Protein AF-R8MDS1-F1 (afdb_monomer_lite)

Radius of gyration: 27.88 Å; chains: 1; bounding box: 82×26×71 Å

pLDDT: mean 71.46, std 14.33, range [41.47, 91.88]

Organism: Bacillus cereus (strain VD146) (NCBI:txid1053236)

Structure (mmCIF, N/CA/C/O backbone):
data_AF-R8MDS1-F1
#
_entry.id   AF-R8MDS1-F1
#
loop_
_atom_site.group_PDB
_atom_site.id
_atom_site.type_symbol
_atom_site.label_atom_id
_atom_site.label_alt_id
_atom_site.label_comp_id
_atom_site.label_asym_id
_atom_site.label_entity_id
_atom_site.label_seq_id
_atom_site.pdbx_PDB_ins_code
_atom_site.Cartn_x
_atom_site.Cartn_y
_atom_site.Cartn_z
_atom_site.occupancy
_atom_site.B_iso_or_equiv
_atom_site.auth_seq_id
_atom_site.auth_comp_id
_atom_site.auth_asym_id
_atom_site.auth_atom_id
_atom_site.pdbx_PDB_model_num
ATOM 1 N N . MET A 1 1 ? 63.089 13.463 -50.363 1.00 51.72 1 MET A N 1
ATOM 2 C CA . MET A 1 1 ? 61.758 12.882 -50.674 1.00 51.72 1 MET A CA 1
ATOM 3 C C . MET A 1 1 ? 61.269 11.888 -49.591 1.00 51.72 1 MET A C 1
ATOM 5 O O . MET A 1 1 ? 60.856 10.787 -49.909 1.00 51.72 1 MET A O 1
ATOM 9 N N . LYS A 1 2 ? 61.314 12.238 -48.288 1.00 53.19 2 LYS A N 1
ATOM 10 C CA . LYS A 1 2 ? 60.901 11.346 -47.164 1.00 53.19 2 LYS A CA 1
ATOM 11 C C . LYS A 1 2 ? 59.861 11.961 -46.205 1.00 53.19 2 LYS A C 1
ATOM 13 O O . LYS A 1 2 ? 59.402 11.283 -45.291 1.00 53.19 2 LYS A O 1
ATOM 18 N N . ARG A 1 3 ? 59.470 13.229 -46.403 1.00 52.88 3 ARG A N 1
ATOM 19 C CA . ARG A 1 3 ? 58.527 13.953 -45.524 1.00 52.88 3 ARG A CA 1
ATOM 20 C C . ARG A 1 3 ? 57.051 13.619 -45.807 1.00 52.88 3 ARG A C 1
ATOM 22 O O . ARG A 1 3 ? 56.289 13.465 -44.860 1.00 52.88 3 ARG A O 1
ATOM 29 N N . ASN A 1 4 ? 56.679 13.371 -47.066 1.00 53.34 4 ASN A N 1
ATOM 30 C CA . ASN A 1 4 ? 55.276 13.134 -47.452 1.00 53.34 4 ASN A CA 1
ATOM 31 C C . ASN A 1 4 ? 54.699 11.793 -46.960 1.00 53.34 4 ASN A C 1
ATOM 33 O O . ASN A 1 4 ? 53.502 11.693 -46.713 1.00 53.34 4 ASN A O 1
ATOM 37 N N . VAL A 1 5 ? 55.533 10.773 -46.733 1.00 55.25 5 VAL A N 1
ATOM 38 C CA . VAL A 1 5 ? 55.057 9.438 -46.315 1.00 55.25 5 VAL A CA 1
ATOM 39 C C . VAL A 1 5 ? 54.653 9.398 -44.831 1.00 55.25 5 VAL A C 1
ATOM 41 O O . VAL A 1 5 ? 53.775 8.625 -44.448 1.00 55.25 5 VAL A O 1
ATOM 44 N N . ARG A 1 6 ? 55.247 10.248 -43.976 1.00 53.41 6 ARG A N 1
ATOM 45 C CA . ARG A 1 6 ? 54.864 10.329 -42.551 1.00 53.41 6 ARG A CA 1
ATOM 46 C C . ARG A 1 6 ? 53.547 11.074 -42.344 1.00 53.41 6 ARG A C 1
ATOM 48 O O . ARG A 1 6 ? 52.760 10.652 -41.506 1.00 53.41 6 ARG A O 1
ATOM 55 N N . PHE A 1 7 ? 53.286 12.114 -43.135 1.00 51.66 7 PHE A N 1
ATOM 56 C CA . PHE A 1 7 ? 52.055 12.905 -43.049 1.00 51.66 7 PHE A CA 1
ATOM 57 C C . PHE A 1 7 ? 50.818 12.071 -43.432 1.00 51.66 7 PHE A C 1
ATOM 59 O O . PHE A 1 7 ? 49.826 12.059 -42.712 1.00 51.66 7 PHE A O 1
ATOM 66 N N . PHE A 1 8 ? 50.923 11.246 -44.481 1.00 51.53 8 PHE A N 1
ATOM 67 C CA . PHE A 1 8 ? 49.856 10.318 -44.884 1.00 51.53 8 PHE A CA 1
ATOM 68 C C . PHE A 1 8 ? 49.575 9.202 -43.863 1.00 51.53 8 PHE A C 1
ATOM 70 O O . PHE A 1 8 ? 48.426 8.793 -43.700 1.00 51.53 8 PHE A O 1
ATOM 77 N N . LYS A 1 9 ? 50.596 8.704 -43.148 1.00 53.56 9 LYS A N 1
ATOM 78 C CA . LYS A 1 9 ? 50.398 7.732 -42.055 1.00 53.56 9 LYS A CA 1
ATOM 79 C C . LYS A 1 9 ? 49.739 8.359 -40.823 1.00 53.56 9 LYS A C 1
ATOM 81 O O . LYS A 1 9 ? 48.997 7.668 -40.133 1.00 53.56 9 LYS A O 1
ATOM 86 N N . PHE A 1 10 ? 49.996 9.640 -40.564 1.00 53.09 10 PHE A N 1
ATOM 87 C CA . PHE A 1 10 ? 49.389 10.389 -39.465 1.00 53.09 10 PHE A CA 1
ATOM 88 C C . PHE A 1 10 ? 47.904 10.683 -39.743 1.00 53.09 10 PHE A C 1
ATOM 90 O O . PHE A 1 10 ? 47.057 10.302 -38.941 1.00 53.09 10 PHE A O 1
ATOM 97 N N . LEU A 1 11 ? 47.576 11.168 -40.949 1.00 52.44 11 LEU A N 1
ATOM 98 C CA . LEU A 1 11 ? 46.196 11.357 -41.431 1.00 52.44 11 LEU A CA 1
ATOM 99 C C . LEU A 1 11 ? 45.363 10.063 -41.428 1.00 52.44 11 LEU A C 1
ATOM 101 O O . LEU A 1 11 ? 44.190 10.085 -41.067 1.00 52.44 11 LEU A O 1
ATOM 105 N N . LYS A 1 12 ? 45.963 8.910 -41.767 1.00 58.62 12 LYS A N 1
ATOM 106 C CA . LYS A 1 12 ? 45.291 7.598 -41.659 1.00 58.62 12 LYS A CA 1
ATOM 107 C C . LYS A 1 12 ? 44.949 7.217 -40.217 1.00 58.62 12 LYS A C 1
ATOM 109 O O . LYS A 1 12 ? 43.949 6.544 -39.992 1.00 58.62 12 LYS A O 1
ATOM 114 N N . LYS A 1 13 ? 45.786 7.613 -39.254 1.00 62.31 13 LYS A N 1
ATOM 115 C CA . LYS A 1 13 ? 45.594 7.305 -37.833 1.00 62.31 13 LYS A CA 1
ATOM 116 C C . LYS A 1 13 ? 44.533 8.221 -37.219 1.00 62.31 13 LYS A C 1
ATOM 118 O O . LYS A 1 13 ? 43.679 7.733 -36.493 1.00 62.31 13 LYS A O 1
ATOM 123 N N . GLU A 1 14 ? 44.537 9.508 -37.559 1.00 64.62 14 GLU A N 1
ATOM 124 C CA . GLU A 1 14 ? 43.522 10.467 -37.098 1.00 64.62 14 GLU A CA 1
ATOM 125 C C . GLU A 1 14 ? 42.146 10.222 -37.735 1.00 64.62 14 GLU A C 1
ATOM 127 O O . GLU A 1 14 ? 41.136 10.230 -37.034 1.00 64.62 14 GLU A O 1
ATOM 132 N N . GLY A 1 15 ? 42.098 9.890 -39.031 1.00 72.50 15 GLY A N 1
ATOM 133 C CA . GLY A 1 15 ? 40.855 9.508 -39.711 1.00 72.50 15 GLY A CA 1
ATOM 134 C C . GLY A 1 15 ? 40.223 8.229 -39.148 1.00 72.50 15 GLY A C 1
ATOM 135 O O . GLY A 1 15 ? 39.000 8.120 -39.085 1.00 72.50 15 GLY A O 1
ATOM 136 N N . PHE A 1 16 ? 41.043 7.286 -38.667 1.00 77.31 16 PHE A N 1
ATOM 137 C CA . PHE A 1 16 ? 40.558 6.090 -37.977 1.00 77.31 16 PHE A CA 1
ATOM 138 C C . PHE A 1 16 ? 39.863 6.446 -36.654 1.00 77.31 16 PHE A C 1
ATOM 140 O O . PHE A 1 16 ? 38.731 6.023 -36.432 1.00 77.31 16 PHE A O 1
ATOM 147 N N . TRP A 1 17 ? 40.472 7.287 -35.812 1.00 81.69 17 TRP A N 1
ATOM 148 C CA . TRP A 1 17 ? 39.846 7.721 -34.555 1.00 81.69 17 TRP A CA 1
ATOM 149 C C . TRP A 1 17 ? 38.562 8.524 -34.779 1.00 81.69 17 TRP A C 1
ATOM 151 O O . TRP A 1 17 ? 37.578 8.288 -34.083 1.00 81.69 17 TRP A O 1
ATOM 161 N N . LEU A 1 18 ? 38.526 9.393 -35.794 1.00 81.38 18 LEU A N 1
ATOM 162 C CA . LEU A 1 18 ? 37.301 10.096 -36.191 1.00 81.38 18 LEU A CA 1
ATOM 163 C C . LEU A 1 18 ? 36.183 9.121 -36.586 1.00 81.38 18 LEU A C 1
ATOM 165 O O . LEU A 1 18 ? 35.051 9.283 -36.139 1.00 81.38 18 LEU A O 1
ATOM 169 N N . SER A 1 19 ? 36.493 8.074 -37.358 1.00 81.38 19 SER A N 1
ATOM 170 C CA . SER A 1 19 ? 35.495 7.063 -37.737 1.00 81.38 19 SER A CA 1
ATOM 171 C C . SER A 1 19 ? 34.951 6.281 -36.535 1.00 81.38 19 SER A C 1
ATOM 173 O O . SER A 1 19 ? 33.748 6.046 -36.451 1.00 81.38 19 SER A O 1
ATOM 175 N N . VAL A 1 20 ? 35.806 5.955 -35.559 1.00 84.88 20 VAL A N 1
ATOM 176 C CA . VAL A 1 20 ? 35.403 5.268 -34.322 1.00 84.88 20 VAL A CA 1
ATOM 177 C C . VAL A 1 20 ? 34.483 6.153 -33.478 1.00 84.88 20 VAL A C 1
ATOM 179 O O . VAL A 1 20 ? 33.460 5.675 -32.994 1.00 84.88 20 VAL A O 1
ATOM 182 N N . ILE A 1 21 ? 34.798 7.446 -33.349 1.00 86.69 21 ILE A N 1
ATOM 183 C CA . ILE A 1 21 ? 33.967 8.411 -32.612 1.00 86.69 21 ILE A CA 1
ATOM 184 C C . ILE A 1 21 ? 32.592 8.567 -33.270 1.00 86.69 21 ILE A C 1
ATOM 186 O O . ILE A 1 21 ? 31.583 8.579 -32.570 1.00 86.69 21 ILE A O 1
ATOM 190 N N . ILE A 1 22 ? 32.532 8.639 -34.604 1.00 87.38 22 ILE A N 1
ATOM 191 C CA . ILE A 1 22 ? 31.264 8.752 -35.338 1.00 87.38 22 ILE A CA 1
ATOM 192 C C . ILE A 1 22 ? 30.404 7.501 -35.130 1.00 87.38 22 ILE A C 1
ATOM 194 O O . ILE A 1 22 ? 29.227 7.624 -34.798 1.00 87.38 22 ILE A O 1
ATOM 198 N N . ILE A 1 23 ? 30.983 6.303 -35.267 1.00 88.44 23 ILE A N 1
ATOM 199 C CA . ILE A 1 23 ? 30.258 5.041 -35.051 1.00 88.44 23 ILE A CA 1
ATOM 200 C C . ILE A 1 23 ? 29.732 4.971 -33.614 1.00 88.44 23 ILE A C 1
ATOM 202 O O . ILE A 1 23 ? 28.561 4.663 -33.402 1.00 88.44 23 ILE A O 1
ATOM 206 N N . PHE A 1 24 ? 30.564 5.313 -32.629 1.00 90.44 24 PHE A N 1
ATOM 207 C CA . PHE A 1 24 ? 30.158 5.321 -31.227 1.00 90.44 24 PHE A CA 1
ATOM 208 C C . PHE A 1 24 ? 29.041 6.341 -30.958 1.00 90.44 24 PHE A C 1
ATOM 210 O O . PHE A 1 24 ? 28.074 6.029 -30.269 1.00 90.44 24 PHE A O 1
ATOM 217 N N . GLY A 1 25 ? 29.124 7.532 -31.559 1.00 89.00 25 GLY A N 1
ATOM 218 C CA . GLY A 1 25 ? 28.086 8.558 -31.471 1.00 89.00 25 GLY A CA 1
ATOM 219 C C . GLY A 1 25 ? 26.740 8.085 -32.021 1.00 89.00 25 GLY A C 1
ATOM 220 O O . GLY A 1 25 ? 25.719 8.248 -31.358 1.00 89.00 25 GLY A O 1
ATOM 221 N N . VAL A 1 26 ? 26.732 7.430 -33.187 1.00 89.94 26 VAL A N 1
ATOM 222 C CA . VAL A 1 26 ? 25.507 6.873 -33.789 1.00 89.94 26 VAL A CA 1
ATOM 223 C C . VAL A 1 26 ? 24.896 5.785 -32.902 1.00 89.94 26 VAL A C 1
ATOM 225 O O . VAL A 1 26 ? 23.684 5.782 -32.687 1.00 89.94 26 VAL A O 1
ATOM 228 N N . VAL A 1 27 ? 25.720 4.897 -32.337 1.00 91.88 27 VAL A N 1
ATOM 229 C CA . VAL A 1 27 ? 25.250 3.843 -31.421 1.00 91.88 27 VAL A CA 1
ATOM 230 C C . VAL A 1 27 ? 24.642 4.446 -30.154 1.00 91.88 27 VAL A C 1
ATOM 232 O O . VAL A 1 27 ? 23.548 4.049 -29.757 1.00 91.88 27 VAL A O 1
ATOM 235 N N . MET A 1 28 ? 25.296 5.437 -29.545 1.00 90.75 28 MET A N 1
ATOM 236 C CA . MET A 1 28 ? 24.792 6.085 -28.329 1.00 90.75 28 MET A CA 1
ATOM 237 C C . MET A 1 28 ? 23.477 6.831 -28.577 1.00 90.75 28 MET A C 1
ATOM 239 O O . MET A 1 28 ? 22.560 6.718 -27.768 1.00 90.75 28 MET A O 1
ATOM 243 N N . ILE A 1 29 ? 23.339 7.530 -29.709 1.00 90.44 29 ILE A N 1
ATOM 244 C CA . ILE A 1 29 ? 22.076 8.184 -30.090 1.00 90.44 29 ILE A CA 1
ATOM 245 C C . ILE A 1 29 ? 20.965 7.144 -30.279 1.00 90.44 29 ILE A C 1
ATOM 247 O O . ILE A 1 29 ? 19.847 7.359 -29.814 1.00 90.44 29 ILE A O 1
ATOM 251 N N . GLY A 1 30 ? 21.269 6.001 -30.904 1.00 87.38 30 GLY A N 1
ATOM 252 C CA . GLY A 1 30 ? 20.318 4.899 -31.058 1.00 87.38 30 GLY A CA 1
ATOM 253 C C . GLY A 1 30 ? 19.847 4.331 -29.717 1.00 87.38 30 GLY A C 1
ATOM 254 O O . GLY A 1 30 ? 18.647 4.176 -29.504 1.00 87.38 30 GLY A O 1
ATOM 255 N N . LEU A 1 31 ? 20.772 4.084 -28.786 1.00 88.75 31 LEU A N 1
ATOM 256 C CA . LEU A 1 31 ? 20.446 3.575 -27.450 1.00 88.75 31 LEU A CA 1
ATOM 257 C C . LEU A 1 31 ? 19.611 4.570 -26.638 1.00 88.75 31 LEU A C 1
ATOM 259 O O . LEU A 1 31 ? 18.614 4.179 -26.034 1.00 88.75 31 LEU A O 1
ATOM 263 N N . VAL A 1 32 ? 19.976 5.856 -26.661 1.00 87.56 32 VAL A N 1
ATOM 264 C CA . VAL A 1 32 ? 19.205 6.914 -25.991 1.00 87.56 32 VAL A CA 1
ATOM 265 C C . VAL A 1 32 ? 17.814 7.036 -26.616 1.00 87.56 32 VAL A C 1
ATOM 267 O O . VAL A 1 32 ? 16.829 7.117 -25.887 1.00 87.56 32 VAL A O 1
ATOM 270 N N . GLY A 1 33 ? 17.706 6.974 -27.946 1.00 85.56 33 GLY A N 1
ATOM 271 C CA . GLY A 1 33 ? 16.426 6.990 -28.653 1.00 85.56 33 GLY A CA 1
ATOM 272 C C . GLY A 1 33 ? 15.518 5.822 -28.260 1.00 85.56 33 GLY A C 1
ATOM 273 O O . GLY A 1 33 ? 14.357 6.042 -27.917 1.00 85.56 33 GLY A O 1
ATOM 274 N N . CYS A 1 34 ? 16.047 4.596 -28.232 1.00 83.56 34 CYS A N 1
ATOM 275 C CA . CYS A 1 34 ? 15.303 3.421 -27.772 1.00 83.56 34 CYS A CA 1
ATOM 276 C C . CYS A 1 34 ? 14.845 3.568 -26.314 1.00 83.56 34 CYS A C 1
ATOM 278 O O . CYS A 1 34 ? 13.678 3.320 -26.015 1.00 83.56 34 CYS A O 1
ATOM 280 N N . TRP A 1 35 ? 15.727 4.041 -25.428 1.00 81.12 35 TRP A N 1
ATOM 281 C CA . TRP A 1 35 ? 15.401 4.258 -24.017 1.00 81.12 35 TRP A CA 1
ATOM 282 C C . TRP A 1 35 ? 14.293 5.304 -23.825 1.00 81.12 35 TRP A C 1
ATOM 284 O O . TRP A 1 35 ? 13.363 5.094 -23.044 1.00 81.12 35 TRP A O 1
ATOM 294 N N . PHE A 1 36 ? 14.329 6.404 -24.586 1.00 76.94 36 PHE A N 1
ATOM 295 C CA . PHE A 1 36 ? 13.270 7.416 -24.568 1.00 76.94 36 PHE A CA 1
ATOM 296 C C . PHE A 1 36 ? 11.935 6.876 -25.086 1.00 76.94 36 PHE A C 1
ATOM 298 O O . PHE A 1 36 ? 10.904 7.165 -24.486 1.00 76.94 36 PHE A O 1
ATOM 305 N N . ILE A 1 37 ? 11.929 6.082 -26.162 1.00 79.38 37 ILE A N 1
ATOM 306 C CA . ILE A 1 37 ? 10.696 5.502 -26.720 1.00 79.38 37 ILE A CA 1
ATOM 307 C C . ILE A 1 37 ? 10.055 4.522 -25.732 1.00 79.38 37 ILE A C 1
ATOM 309 O O . ILE A 1 37 ? 8.837 4.549 -25.545 1.00 79.38 37 ILE A O 1
ATOM 313 N N . GLU A 1 38 ? 10.851 3.669 -25.085 1.00 71.12 38 GLU A N 1
ATOM 314 C CA . GLU A 1 38 ? 10.348 2.732 -24.077 1.00 71.12 38 GLU A CA 1
ATOM 315 C C . GLU A 1 38 ? 9.786 3.452 -22.850 1.00 71.12 38 GLU A C 1
ATOM 317 O O . GLU A 1 38 ? 8.697 3.112 -22.381 1.00 71.12 38 GLU A O 1
ATOM 322 N N . ASN A 1 39 ? 10.482 4.478 -22.353 1.00 67.81 39 ASN A N 1
ATOM 323 C CA . ASN A 1 39 ? 9.995 5.267 -21.222 1.00 67.81 39 ASN A CA 1
ATOM 324 C C . ASN A 1 39 ? 8.759 6.092 -21.582 1.00 67.81 39 ASN A C 1
ATOM 326 O O . ASN A 1 39 ? 7.821 6.149 -20.793 1.00 67.81 39 ASN A O 1
ATOM 330 N N . TYR A 1 40 ? 8.707 6.671 -22.783 1.00 72.62 40 TYR A N 1
ATOM 331 C CA . TYR A 1 40 ? 7.533 7.405 -23.247 1.00 72.62 40 TYR A CA 1
ATOM 332 C C . TYR A 1 40 ? 6.305 6.492 -23.327 1.00 72.62 40 TYR A C 1
ATOM 334 O O . TYR A 1 40 ? 5.267 6.813 -22.754 1.00 72.62 40 TYR A O 1
ATOM 342 N N . LYS A 1 41 ? 6.441 5.310 -23.947 1.00 65.94 41 LYS A N 1
ATOM 343 C CA . LYS A 1 41 ? 5.351 4.326 -24.022 1.00 65.94 41 LYS A CA 1
ATOM 344 C C . LYS A 1 41 ? 4.894 3.855 -22.645 1.00 65.94 41 LYS A C 1
ATOM 346 O O . LYS A 1 41 ? 3.692 3.728 -22.432 1.00 65.94 41 LYS A O 1
ATOM 351 N N . ARG A 1 42 ? 5.817 3.601 -21.710 1.00 60.75 42 ARG A N 1
ATOM 352 C CA . ARG A 1 42 ? 5.459 3.224 -20.331 1.00 60.75 42 ARG A CA 1
ATOM 353 C C . ARG A 1 42 ? 4.687 4.324 -19.612 1.00 60.75 42 ARG A C 1
ATOM 355 O O . ARG A 1 42 ? 3.653 4.040 -19.005 1.00 60.75 42 ARG A O 1
ATOM 362 N N . ASN A 1 43 ? 5.151 5.564 -19.718 1.00 61.22 43 ASN A N 1
ATOM 363 C CA . ASN A 1 43 ? 4.511 6.702 -19.066 1.00 61.22 43 ASN A CA 1
ATOM 364 C C . ASN A 1 43 ? 3.115 6.956 -19.649 1.00 61.22 43 ASN A C 1
ATOM 366 O O . ASN A 1 43 ? 2.162 7.125 -18.896 1.00 61.22 43 ASN A O 1
ATOM 370 N N . GLU A 1 44 ? 2.964 6.884 -20.975 1.00 65.44 44 GLU A N 1
ATOM 371 C CA . GLU A 1 44 ? 1.671 7.052 -21.646 1.00 65.44 44 GLU A CA 1
ATOM 372 C C . GLU A 1 44 ? 0.672 5.946 -21.262 1.00 65.44 44 GLU A C 1
ATOM 374 O O . GLU A 1 44 ? -0.499 6.228 -21.010 1.00 65.44 44 GLU A O 1
ATOM 379 N N . LEU A 1 45 ? 1.122 4.688 -21.159 1.00 58.12 45 LEU A N 1
ATOM 380 C CA . LEU A 1 45 ? 0.268 3.577 -20.721 1.00 58.12 45 LEU A CA 1
ATOM 381 C C . LEU A 1 45 ? -0.193 3.749 -19.267 1.00 58.12 45 LEU A C 1
ATOM 383 O O . LEU A 1 45 ? -1.321 3.398 -18.925 1.00 58.12 45 LEU A O 1
ATOM 387 N N . THR A 1 46 ? 0.685 4.278 -18.416 1.00 55.84 46 THR A N 1
ATOM 388 C CA . THR A 1 46 ? 0.413 4.498 -16.992 1.00 55.84 46 THR A CA 1
ATOM 389 C C . THR A 1 46 ? -0.584 5.633 -16.791 1.00 55.84 46 THR A C 1
ATOM 391 O O . THR A 1 46 ? -1.536 5.474 -16.031 1.00 55.84 46 THR A O 1
ATOM 394 N N . GLU A 1 47 ? -0.421 6.747 -17.506 1.00 61.69 47 GLU A N 1
ATOM 395 C CA . GLU A 1 47 ? -1.361 7.871 -17.447 1.00 61.69 47 GLU A CA 1
ATOM 396 C C . GLU A 1 47 ? -2.736 7.489 -18.012 1.00 61.69 47 GLU A C 1
ATOM 398 O O . GLU A 1 47 ? -3.743 7.728 -17.351 1.00 61.69 47 GLU A O 1
ATOM 403 N N . LYS A 1 48 ? -2.800 6.767 -19.142 1.00 59.91 48 LYS A N 1
ATOM 404 C CA . LYS A 1 48 ? -4.080 6.257 -19.671 1.00 59.91 48 LYS A CA 1
ATOM 405 C C . LYS A 1 48 ? -4.795 5.332 -18.686 1.00 59.91 48 LYS A C 1
ATOM 407 O O . LYS A 1 48 ? -6.000 5.457 -18.497 1.00 59.91 48 LYS A O 1
ATOM 412 N N . ARG A 1 49 ? -4.058 4.438 -18.013 1.00 58.38 49 ARG A N 1
ATOM 413 C CA . ARG A 1 49 ? -4.625 3.578 -16.958 1.00 58.38 49 ARG A CA 1
ATOM 414 C C . ARG A 1 49 ? -5.142 4.393 -15.774 1.00 58.38 49 ARG A C 1
ATOM 416 O O . ARG A 1 49 ? -6.202 4.072 -15.246 1.00 58.38 49 ARG A O 1
ATOM 423 N N . LYS A 1 50 ? -4.424 5.442 -15.352 1.00 59.50 50 LYS A N 1
ATOM 424 C CA . LYS A 1 50 ? -4.902 6.348 -14.296 1.00 59.50 50 LYS A CA 1
ATOM 425 C C . LYS A 1 50 ? -6.203 7.022 -14.714 1.00 59.50 50 LYS A C 1
ATOM 427 O O . LYS A 1 50 ? -7.160 6.956 -13.954 1.00 59.50 50 LYS A O 1
ATOM 432 N N . GLU A 1 51 ? -6.260 7.610 -15.908 1.00 63.34 51 GLU A N 1
ATOM 433 C CA . GLU A 1 51 ? -7.455 8.294 -16.421 1.00 63.34 51 GLU A CA 1
ATOM 434 C C . GLU A 1 51 ? -8.666 7.362 -16.539 1.00 63.34 51 GLU A C 1
ATOM 436 O O . GLU A 1 51 ? -9.777 7.759 -16.193 1.00 63.34 51 GLU A O 1
ATOM 441 N N . GLU A 1 52 ? -8.458 6.114 -16.964 1.00 61.59 52 GLU A N 1
ATOM 442 C CA . GLU A 1 52 ? -9.528 5.123 -17.087 1.00 61.59 52 GLU A CA 1
ATOM 443 C C . GLU A 1 52 ? -10.073 4.685 -15.719 1.00 61.59 52 GLU A C 1
ATOM 445 O O . GLU A 1 52 ? -11.271 4.461 -15.583 1.00 61.59 52 GLU A O 1
ATOM 450 N N . ILE A 1 53 ? -9.229 4.618 -14.682 1.00 58.47 53 ILE A N 1
ATOM 451 C CA . ILE A 1 53 ? -9.619 4.153 -13.340 1.00 58.47 53 ILE A CA 1
ATOM 452 C C . ILE A 1 53 ? -10.127 5.300 -12.444 1.00 58.47 53 ILE A C 1
ATOM 454 O O . ILE A 1 53 ? -11.010 5.091 -11.605 1.00 58.47 53 ILE A O 1
ATOM 458 N N . GLN A 1 54 ? -9.625 6.524 -12.640 1.00 62.22 54 GLN A N 1
ATOM 459 C CA . GLN A 1 54 ? -9.965 7.719 -11.861 1.00 62.22 54 GLN A CA 1
ATOM 460 C C . GLN A 1 54 ? -11.478 7.950 -11.654 1.00 62.22 54 GLN A C 1
ATOM 462 O O . GLN A 1 54 ? -11.870 8.222 -10.516 1.00 62.22 54 GLN A O 1
ATOM 467 N N . PRO A 1 55 ? -12.354 7.845 -12.678 1.00 59.00 55 PRO A N 1
ATOM 468 C CA . PRO A 1 55 ? -13.789 8.082 -12.500 1.00 59.00 55 PRO A CA 1
ATOM 469 C C . PRO A 1 55 ? -14.491 6.992 -11.679 1.00 59.00 55 PRO A C 1
ATOM 471 O O . PRO A 1 55 ? -15.550 7.248 -11.105 1.00 59.00 55 PRO A O 1
ATOM 474 N N . TYR A 1 56 ? -13.912 5.793 -11.586 1.00 57.66 56 TYR A N 1
ATOM 475 C CA . TYR A 1 56 ? -14.496 4.686 -10.831 1.00 57.66 56 TYR A CA 1
ATOM 476 C C . TYR A 1 56 ? -14.106 4.718 -9.347 1.00 57.66 56 TYR A C 1
ATOM 478 O O . TYR A 1 56 ? -14.918 4.326 -8.512 1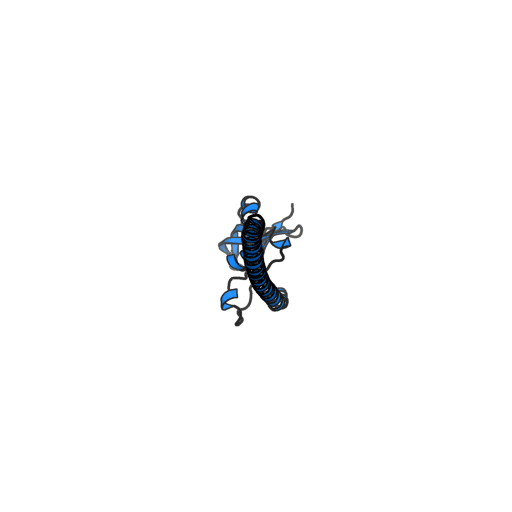.00 57.66 56 TYR A O 1
ATOM 486 N N . LEU A 1 57 ? -12.938 5.284 -9.003 1.00 59.09 57 LEU A N 1
ATOM 487 C CA . LEU A 1 57 ? -12.470 5.424 -7.613 1.00 59.09 57 LEU A CA 1
ATOM 488 C C . LEU A 1 57 ? -13.474 6.132 -6.697 1.00 59.09 57 LEU A C 1
ATOM 490 O O . LEU A 1 57 ? -13.650 5.729 -5.552 1.00 59.09 57 LEU A O 1
ATOM 494 N N . ASN A 1 58 ? -14.160 7.157 -7.205 1.00 57.56 58 ASN A N 1
ATOM 495 C CA . ASN A 1 58 ? -15.116 7.938 -6.414 1.00 57.56 58 ASN A CA 1
ATOM 496 C C . ASN A 1 58 ? -16.454 7.215 -6.179 1.00 57.56 58 ASN A C 1
ATOM 498 O O . ASN A 1 58 ? -17.225 7.635 -5.321 1.00 57.56 58 ASN A O 1
ATOM 502 N N . ASN A 1 59 ? -16.736 6.149 -6.935 1.00 58.59 59 ASN A N 1
ATOM 503 C CA . ASN A 1 59 ? -18.007 5.420 -6.893 1.00 58.59 59 ASN A CA 1
ATOM 504 C C . ASN A 1 59 ? -17.884 4.034 -6.245 1.00 58.59 59 ASN A C 1
ATOM 506 O O . ASN A 1 59 ? -18.869 3.295 -6.170 1.00 58.59 59 ASN A O 1
ATOM 510 N N . PHE A 1 60 ? -16.687 3.651 -5.797 1.00 67.44 60 PHE A N 1
ATOM 511 C CA . PHE A 1 60 ? -16.481 2.367 -5.144 1.00 67.44 60 PHE A CA 1
ATOM 512 C C . PHE A 1 60 ? -17.106 2.341 -3.752 1.00 67.44 60 PHE A C 1
ATOM 514 O O . PHE A 1 60 ? -17.079 3.315 -3.001 1.00 67.44 60 PHE A O 1
ATOM 521 N N . LYS A 1 61 ? -17.695 1.192 -3.409 1.00 68.75 61 LYS A N 1
ATOM 522 C CA . LYS A 1 61 ? -18.266 0.978 -2.082 1.00 68.75 61 LYS A CA 1
ATOM 523 C C . LYS A 1 61 ? -17.131 0.727 -1.100 1.00 68.75 61 LYS A C 1
ATOM 525 O O . LYS A 1 61 ? -16.366 -0.223 -1.264 1.00 68.75 61 LYS A O 1
ATOM 530 N N . SER A 1 62 ? -17.069 1.546 -0.062 1.00 75.38 62 SER A N 1
ATOM 531 C CA . SER A 1 62 ? -16.152 1.347 1.055 1.00 75.38 62 SER A CA 1
ATOM 532 C C . SER A 1 62 ? -16.857 0.616 2.190 1.00 75.38 62 SER A C 1
ATOM 534 O O . SER A 1 62 ? -18.018 0.899 2.494 1.00 75.38 62 SER A O 1
ATOM 536 N N . LYS A 1 63 ? -16.155 -0.327 2.815 1.00 82.25 63 LYS A N 1
ATOM 537 C CA . LYS A 1 63 ? -16.559 -0.954 4.076 1.00 82.25 63 LYS A CA 1
ATOM 538 C C . LYS A 1 63 ? -15.653 -0.465 5.195 1.00 82.25 63 LYS A C 1
ATOM 540 O O . LYS A 1 63 ? -14.450 -0.314 4.984 1.00 82.25 63 LYS A O 1
ATOM 545 N N . GLU A 1 64 ? -16.238 -0.230 6.361 1.00 86.88 64 GLU A N 1
ATOM 546 C CA . GLU A 1 64 ? -15.511 0.148 7.570 1.00 86.88 64 GLU A CA 1
ATOM 547 C C . GLU A 1 64 ? -15.509 -1.019 8.559 1.00 86.88 64 GLU A C 1
ATOM 549 O O . GLU A 1 64 ? -16.536 -1.672 8.746 1.00 86.88 64 GLU A O 1
ATOM 554 N N . TYR A 1 65 ? -14.364 -1.243 9.195 1.00 87.62 65 TYR A N 1
ATOM 555 C CA . TYR A 1 65 ? -14.143 -2.294 10.180 1.00 87.62 65 TYR A CA 1
ATOM 556 C C . TYR A 1 65 ? -13.556 -1.697 11.458 1.00 87.62 65 TYR A C 1
ATOM 558 O O . TYR A 1 65 ? -12.689 -0.815 11.402 1.00 87.62 65 TYR A O 1
ATOM 566 N N . GLU A 1 66 ? -14.012 -2.178 12.616 1.00 88.75 66 GLU A N 1
ATOM 567 C CA . GLU A 1 66 ? -13.444 -1.784 13.908 1.00 88.75 66 GLU A CA 1
ATOM 568 C C . GLU A 1 66 ? -12.097 -2.483 14.094 1.00 88.75 66 GLU A C 1
ATOM 570 O O . GLU A 1 66 ? -12.009 -3.710 14.036 1.00 88.75 66 GLU A O 1
ATOM 575 N N . VAL A 1 67 ? -11.036 -1.705 14.316 1.00 89.94 67 VAL A N 1
ATOM 576 C CA . VAL A 1 67 ? -9.689 -2.246 14.516 1.00 89.94 67 VAL A CA 1
ATOM 577 C C . VAL A 1 67 ? -9.444 -2.434 16.005 1.00 89.94 67 VAL A C 1
ATOM 579 O O . VAL A 1 67 ? -9.495 -1.481 16.781 1.00 89.94 67 VAL A O 1
ATOM 582 N N . ILE A 1 68 ? -9.131 -3.669 16.396 1.00 89.50 68 ILE A N 1
ATOM 583 C CA . ILE A 1 68 ? -8.791 -4.021 17.778 1.00 89.50 68 ILE A CA 1
ATOM 584 C C . ILE A 1 68 ? -7.319 -3.723 18.052 1.00 89.50 68 ILE A C 1
ATOM 586 O O . ILE A 1 68 ? -6.960 -3.191 19.103 1.00 89.50 68 ILE A O 1
ATOM 590 N N . LYS A 1 69 ? -6.448 -4.103 17.114 1.00 89.94 69 LYS A N 1
ATOM 591 C CA . LYS A 1 69 ? -4.998 -4.020 17.278 1.00 89.94 69 LYS A CA 1
ATOM 592 C C . LYS A 1 69 ? -4.327 -3.842 15.926 1.00 89.94 69 LYS A C 1
ATOM 594 O O . LYS A 1 69 ? -4.779 -4.396 14.933 1.00 89.94 69 LYS A O 1
ATOM 599 N N . PHE A 1 70 ? -3.231 -3.099 15.899 1.00 88.31 70 PHE A N 1
ATOM 600 C CA . PHE A 1 70 ? -2.375 -2.983 14.726 1.00 88.31 70 PHE A CA 1
ATOM 601 C C . PHE A 1 70 ? -0.908 -2.898 15.154 1.00 88.31 70 PHE A C 1
ATOM 603 O O . PHE A 1 70 ? -0.603 -2.451 16.266 1.00 88.31 70 PHE A O 1
ATOM 610 N N . SER A 1 71 ? 0.006 -3.359 14.303 1.00 85.12 71 SER A N 1
ATOM 611 C CA . SER A 1 71 ? 1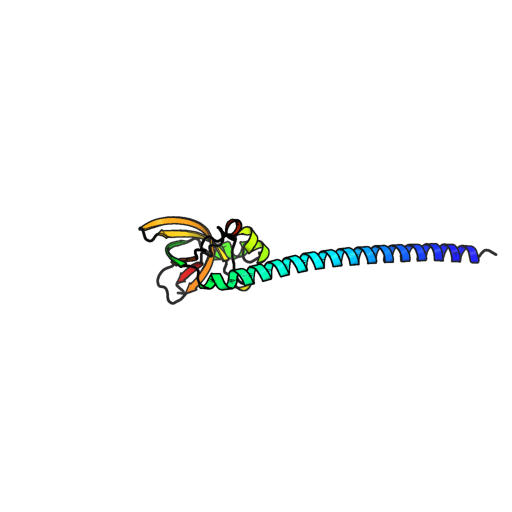.444 -3.207 14.537 1.00 85.12 71 SER A CA 1
ATOM 612 C C . SER A 1 71 ? 1.875 -1.746 14.366 1.00 85.12 71 SER A C 1
ATOM 614 O O . SER A 1 71 ? 1.260 -1.014 13.594 1.00 85.12 71 SER A O 1
ATOM 616 N N . ASN A 1 72 ? 2.904 -1.294 15.098 1.00 80.12 72 ASN A N 1
ATOM 617 C CA . ASN A 1 72 ? 3.338 0.107 15.044 1.00 80.12 72 ASN A CA 1
ATOM 618 C C . ASN A 1 72 ? 3.807 0.462 13.616 1.00 80.12 72 ASN A C 1
ATOM 620 O O . ASN A 1 72 ? 4.875 -0.010 13.215 1.00 80.12 72 ASN A O 1
ATOM 624 N N . PRO A 1 73 ? 3.068 1.308 12.869 1.00 72.00 73 PRO A N 1
ATOM 625 C CA . PRO A 1 73 ? 3.386 1.594 11.473 1.00 72.00 73 PRO A CA 1
ATOM 626 C C . PRO A 1 73 ? 4.740 2.291 11.324 1.00 72.00 73 PRO A C 1
ATOM 628 O O . PRO A 1 73 ? 5.458 2.076 10.352 1.00 72.00 73 PRO A O 1
ATOM 631 N N . GLU A 1 74 ? 5.143 3.091 12.315 1.00 68.88 74 GLU A N 1
ATOM 632 C CA . GLU A 1 74 ? 6.377 3.877 12.254 1.00 68.88 74 GLU A CA 1
ATOM 633 C C . GLU A 1 74 ? 7.642 3.010 12.230 1.00 68.88 74 GLU A C 1
ATOM 635 O O . GLU A 1 74 ? 8.658 3.438 11.682 1.00 68.88 74 GLU A O 1
ATOM 640 N N . LEU A 1 75 ? 7.574 1.775 12.741 1.00 61.00 75 LEU A N 1
ATOM 641 C CA . LEU A 1 75 ? 8.678 0.812 12.661 1.00 61.00 75 LEU A CA 1
ATOM 642 C C . LEU A 1 75 ? 8.950 0.351 11.219 1.00 61.00 75 LEU A C 1
ATOM 644 O O . LEU A 1 75 ? 10.074 -0.036 10.906 1.00 61.00 75 LEU A O 1
ATOM 648 N N . TYR A 1 76 ? 7.950 0.428 10.337 1.00 59.53 76 TYR A N 1
ATOM 649 C CA . TYR A 1 76 ? 8.010 -0.070 8.957 1.00 59.53 76 TYR A CA 1
ATOM 650 C C . TYR A 1 76 ? 8.118 1.041 7.907 1.00 59.53 76 TYR A C 1
ATOM 652 O O . TYR A 1 76 ? 8.142 0.767 6.705 1.00 59.53 76 TYR A O 1
ATOM 660 N N . LYS A 1 77 ? 8.244 2.297 8.354 1.00 58.94 77 LYS A N 1
ATOM 661 C CA . LYS A 1 77 ? 8.240 3.505 7.516 1.00 58.94 77 LYS A CA 1
ATOM 662 C C . LYS A 1 77 ? 9.248 3.482 6.364 1.00 58.94 77 LYS A C 1
ATOM 664 O O . LYS A 1 77 ? 8.965 4.077 5.338 1.00 58.94 77 LYS A O 1
ATOM 669 N N . GLY A 1 78 ? 10.383 2.794 6.513 1.00 54.12 78 GLY A N 1
ATOM 670 C CA . GLY A 1 78 ? 11.463 2.777 5.515 1.00 54.12 78 GLY A CA 1
ATOM 671 C C . GLY A 1 78 ? 11.356 1.720 4.409 1.00 54.12 78 GLY A C 1
ATOM 672 O O . GLY A 1 78 ? 12.106 1.794 3.447 1.00 54.12 78 GLY A O 1
ATOM 673 N N . TYR A 1 79 ? 10.464 0.727 4.505 1.00 56.00 79 TYR A N 1
ATOM 674 C CA . TYR A 1 79 ? 10.437 -0.372 3.520 1.00 56.00 79 TYR A CA 1
ATOM 675 C C . TYR A 1 79 ? 9.614 -0.069 2.263 1.00 56.00 79 TYR A C 1
ATOM 677 O O . TYR A 1 79 ? 9.845 -0.676 1.217 1.00 56.00 79 TYR A O 1
ATOM 685 N N . ILE A 1 80 ? 8.641 0.839 2.366 1.00 58.97 80 ILE A N 1
ATOM 686 C CA . ILE A 1 80 ? 7.694 1.141 1.284 1.00 58.97 80 ILE A CA 1
ATOM 687 C C . ILE A 1 80 ? 7.804 2.598 0.815 1.00 58.97 80 ILE A C 1
ATOM 689 O O . ILE A 1 80 ? 7.579 2.862 -0.363 1.00 58.97 80 ILE A O 1
ATOM 693 N N . SER A 1 81 ? 8.235 3.531 1.677 1.00 55.91 81 SER A N 1
ATOM 694 C CA . SER A 1 81 ? 8.399 4.954 1.326 1.00 55.91 81 SER A CA 1
ATOM 695 C C . SER A 1 81 ? 9.403 5.219 0.207 1.00 55.91 81 SER A C 1
ATOM 697 O O . SER A 1 81 ? 9.330 6.265 -0.436 1.00 55.91 81 SER A O 1
ATOM 699 N N . ASP A 1 82 ? 10.340 4.293 0.008 1.00 60.09 82 ASP A N 1
ATOM 700 C CA . ASP A 1 82 ? 11.447 4.431 -0.940 1.00 60.09 82 ASP A CA 1
ATOM 701 C C . ASP A 1 82 ? 11.115 3.824 -2.311 1.00 60.09 82 ASP A C 1
ATOM 703 O O . ASP A 1 82 ? 11.885 3.976 -3.260 1.00 60.09 82 ASP A O 1
ATOM 707 N N . LEU A 1 83 ? 9.968 3.142 -2.432 1.00 62.47 83 LEU A N 1
ATOM 708 C CA . LEU A 1 83 ? 9.512 2.564 -3.690 1.00 62.47 83 LEU A CA 1
ATOM 709 C C . LEU A 1 83 ? 8.861 3.634 -4.562 1.00 62.47 83 LEU A C 1
ATOM 711 O O . LEU A 1 83 ? 8.052 4.447 -4.109 1.00 62.47 83 LEU A O 1
ATOM 715 N N . SER A 1 84 ? 9.162 3.588 -5.855 1.00 62.44 84 SER A N 1
ATOM 716 C CA . SER A 1 84 ? 8.443 4.398 -6.835 1.00 62.44 84 SER A CA 1
ATOM 717 C C . SER A 1 84 ? 6.968 3.974 -6.928 1.00 62.44 84 SER A C 1
ATOM 719 O O . SER A 1 84 ? 6.586 2.849 -6.580 1.00 62.44 84 SER A O 1
ATOM 721 N N . PHE A 1 85 ? 6.109 4.862 -7.437 1.00 62.53 85 PHE A N 1
ATOM 722 C CA . PHE A 1 85 ? 4.700 4.545 -7.693 1.00 62.53 85 PHE A CA 1
ATOM 723 C C . PHE A 1 85 ? 4.525 3.320 -8.599 1.00 62.53 85 PHE A C 1
ATOM 725 O O . PHE A 1 85 ? 3.663 2.482 -8.339 1.00 62.53 85 PHE A O 1
ATOM 732 N N . GLU A 1 86 ? 5.367 3.184 -9.627 1.00 60.44 86 GLU A N 1
ATOM 733 C CA . GLU A 1 86 ? 5.323 2.057 -10.563 1.00 60.44 86 GLU A CA 1
ATOM 734 C C . GLU A 1 86 ? 5.624 0.729 -9.851 1.00 60.44 86 GLU A C 1
ATOM 736 O O . GLU A 1 86 ? 4.903 -0.256 -10.025 1.00 60.44 86 GLU A O 1
ATOM 741 N N . GLU A 1 87 ? 6.635 0.711 -8.979 1.00 63.19 87 GLU A N 1
ATOM 742 C CA . GLU A 1 87 ? 6.979 -0.467 -8.177 1.00 63.19 87 GLU A CA 1
ATOM 743 C C . GLU A 1 87 ? 5.887 -0.803 -7.163 1.00 63.19 87 GLU A C 1
ATOM 745 O O . GLU A 1 87 ? 5.537 -1.973 -7.002 1.00 63.19 87 GLU A O 1
ATOM 750 N N . THR A 1 88 ? 5.299 0.209 -6.525 1.00 62.22 88 THR A N 1
ATOM 751 C CA . THR A 1 88 ? 4.238 0.019 -5.531 1.00 62.22 88 THR A CA 1
ATOM 752 C C . THR A 1 88 ? 2.948 -0.495 -6.170 1.00 62.22 88 THR A C 1
ATOM 754 O O . THR A 1 88 ? 2.356 -1.461 -5.685 1.00 62.22 88 THR A O 1
ATOM 757 N N . SER A 1 89 ? 2.539 0.088 -7.300 1.00 60.81 89 SER A N 1
ATOM 758 C CA . SER A 1 89 ? 1.345 -0.340 -8.033 1.00 60.81 89 SER A CA 1
ATOM 759 C C . SER A 1 89 ? 1.509 -1.755 -8.590 1.00 60.81 89 SER A C 1
ATOM 761 O O . SER A 1 89 ? 0.590 -2.565 -8.509 1.00 60.81 89 SER A O 1
ATOM 763 N N . LYS A 1 90 ? 2.706 -2.111 -9.072 1.00 63.19 90 LYS A N 1
ATOM 764 C CA . LYS A 1 90 ? 2.989 -3.456 -9.589 1.00 63.19 90 LYS A CA 1
ATOM 765 C C . LYS A 1 90 ? 3.095 -4.515 -8.490 1.00 63.19 90 LYS A C 1
ATOM 767 O O . LYS A 1 90 ? 2.635 -5.639 -8.681 1.00 63.19 90 LYS A O 1
ATOM 772 N N . LYS A 1 91 ? 3.735 -4.187 -7.364 1.00 62.38 91 LYS A N 1
ATOM 773 C CA . LYS A 1 91 ? 3.993 -5.140 -6.275 1.00 62.38 91 LYS A CA 1
ATOM 774 C C . LYS A 1 91 ? 2.750 -5.394 -5.430 1.00 62.38 91 LYS A C 1
ATOM 776 O O . LYS A 1 91 ? 2.499 -6.540 -5.064 1.00 62.38 91 LYS A O 1
ATOM 781 N N . PHE A 1 92 ? 1.979 -4.348 -5.153 1.00 61.31 92 PHE A N 1
ATOM 782 C CA . PHE A 1 92 ? 0.879 -4.424 -4.199 1.00 61.31 92 PHE A CA 1
ATOM 783 C C . PHE A 1 92 ? -0.497 -4.124 -4.796 1.00 61.31 92 PHE A C 1
ATOM 785 O O . PHE A 1 92 ? -1.498 -4.385 -4.144 1.00 61.31 92 PHE A O 1
ATOM 792 N N . GLY A 1 93 ? -0.572 -3.631 -6.035 1.00 58.62 93 GLY A N 1
ATOM 793 C CA . GLY A 1 93 ? -1.857 -3.314 -6.652 1.00 58.62 93 GLY A CA 1
ATOM 794 C C . GLY A 1 93 ? -2.533 -2.098 -6.025 1.00 58.62 93 GLY A C 1
ATOM 795 O O . GLY A 1 93 ? -3.750 -2.063 -5.967 1.00 58.62 93 GLY A O 1
ATOM 796 N N . TYR A 1 94 ? -1.787 -1.099 -5.540 1.00 63.06 94 TYR A N 1
ATOM 797 C CA . TYR A 1 94 ? -2.398 0.146 -5.058 1.00 63.06 94 TYR A CA 1
ATOM 798 C C . TYR A 1 94 ? -2.541 1.189 -6.164 1.00 63.06 94 TYR A C 1
ATOM 800 O O . TYR A 1 94 ? -1.734 1.269 -7.100 1.00 63.06 94 TYR A O 1
ATOM 808 N N . ILE A 1 95 ? -3.560 2.033 -6.003 1.00 59.59 95 ILE A N 1
ATOM 809 C CA . ILE A 1 95 ? -3.714 3.291 -6.736 1.00 59.59 95 ILE A CA 1
ATOM 810 C C . ILE A 1 95 ? -3.620 4.421 -5.715 1.00 59.59 95 ILE A C 1
ATOM 812 O O . ILE A 1 95 ? -4.554 4.646 -4.950 1.00 59.59 95 ILE A O 1
ATOM 816 N N . ALA A 1 96 ? -2.491 5.117 -5.692 1.00 59.88 96 ALA A N 1
ATOM 817 C CA . ALA A 1 96 ? -2.246 6.248 -4.805 1.00 59.88 96 ALA A CA 1
ATOM 818 C C . ALA A 1 96 ? -1.461 7.341 -5.526 1.00 59.88 96 ALA A C 1
ATOM 820 O O . ALA A 1 96 ? -0.738 7.073 -6.479 1.00 59.88 96 ALA A O 1
ATOM 821 N N . LYS A 1 97 ? -1.589 8.589 -5.085 1.00 59.84 97 LYS A N 1
ATOM 822 C CA . LYS A 1 97 ? -0.715 9.659 -5.588 1.00 59.84 97 LYS A CA 1
ATOM 823 C C . LYS A 1 97 ? 0.687 9.498 -4.993 1.00 59.84 97 LYS A C 1
ATOM 825 O O . LYS A 1 97 ? 0.809 9.034 -3.863 1.00 59.84 97 LYS A O 1
ATOM 830 N N . ASP A 1 98 ? 1.730 9.971 -5.678 1.00 58.97 98 ASP A N 1
ATOM 831 C CA . ASP A 1 98 ? 3.123 9.902 -5.184 1.00 58.97 98 ASP A CA 1
ATOM 832 C C . ASP A 1 98 ? 3.280 10.442 -3.749 1.00 58.97 98 ASP A C 1
ATOM 834 O O . ASP A 1 98 ? 4.016 9.897 -2.931 1.00 58.97 98 ASP A O 1
ATOM 838 N N . ASN A 1 99 ? 2.525 11.488 -3.400 1.00 61.75 99 ASN A N 1
ATOM 839 C CA . ASN A 1 99 ? 2.534 12.068 -2.055 1.00 61.75 99 ASN A CA 1
ATOM 840 C C . ASN A 1 99 ? 1.831 11.208 -0.989 1.00 61.75 99 ASN A C 1
ATOM 842 O O . ASN A 1 99 ? 2.104 11.378 0.197 1.00 61.75 99 ASN A O 1
ATOM 846 N N . GLU A 1 100 ? 0.933 10.307 -1.383 1.00 65.50 100 GLU A N 1
ATOM 847 C CA . GLU A 1 100 ? 0.186 9.419 -0.483 1.00 65.50 100 GLU A CA 1
ATOM 848 C C . GLU A 1 100 ? 0.968 8.137 -0.163 1.00 65.50 100 GLU A C 1
ATOM 850 O O . GLU A 1 100 ? 0.769 7.561 0.905 1.00 65.50 100 GLU A O 1
ATOM 855 N N . LEU A 1 101 ? 1.917 7.745 -1.023 1.00 66.31 101 LEU A N 1
ATOM 856 C CA . LEU A 1 101 ? 2.809 6.595 -0.810 1.00 66.31 101 LEU A CA 1
ATOM 857 C C . LEU A 1 101 ? 3.664 6.724 0.455 1.00 66.31 101 LEU A C 1
ATOM 859 O O . LEU A 1 101 ? 3.971 5.729 1.099 1.00 66.31 101 LEU A O 1
ATOM 863 N N . LYS A 1 102 ? 3.985 7.956 0.871 1.00 69.44 102 LYS A N 1
ATOM 864 C CA . LYS A 1 102 ? 4.706 8.235 2.128 1.00 69.44 102 LYS A CA 1
ATOM 865 C C . LYS A 1 102 ? 3.963 7.758 3.375 1.00 69.44 102 LYS A C 1
ATOM 867 O O . LYS A 1 102 ? 4.562 7.655 4.442 1.00 69.44 102 LYS A O 1
ATOM 872 N N . ASN A 1 103 ? 2.662 7.526 3.239 1.00 76.88 103 ASN A N 1
ATOM 873 C CA . ASN A 1 103 ? 1.802 7.052 4.306 1.00 76.88 103 ASN A CA 1
ATOM 874 C C . ASN A 1 103 ? 1.393 5.587 4.109 1.00 76.88 103 ASN A C 1
ATOM 876 O O . ASN A 1 103 ? 0.462 5.143 4.772 1.00 76.88 103 ASN A O 1
ATOM 880 N N . LEU A 1 104 ? 2.036 4.854 3.196 1.00 78.94 104 LEU A N 1
ATOM 881 C CA . LEU A 1 104 ? 1.823 3.426 3.002 1.00 78.94 104 LEU A CA 1
ATOM 882 C C . LEU A 1 104 ? 2.793 2.645 3.893 1.00 78.94 104 LEU A C 1
ATOM 884 O O . LEU A 1 104 ? 4.007 2.825 3.805 1.00 78.94 104 LEU A O 1
ATOM 888 N N . TYR A 1 105 ? 2.257 1.777 4.742 1.00 78.94 105 TYR A N 1
ATOM 889 C CA . TYR A 1 105 ? 3.028 1.005 5.712 1.00 78.94 105 TYR A CA 1
ATOM 890 C C . TYR A 1 105 ? 2.650 -0.462 5.621 1.00 78.94 105 TYR A C 1
ATOM 892 O O . TYR A 1 105 ? 1.466 -0.773 5.531 1.00 78.94 105 TYR A O 1
ATOM 900 N N . ASP A 1 106 ? 3.634 -1.354 5.694 1.00 79.25 106 ASP A N 1
ATOM 901 C CA . ASP A 1 106 ? 3.346 -2.760 5.966 1.00 79.25 106 ASP A CA 1
ATOM 902 C C . ASP A 1 106 ? 2.924 -2.872 7.428 1.00 79.25 106 ASP A C 1
ATOM 904 O O . ASP A 1 106 ? 3.632 -2.388 8.317 1.00 79.25 106 ASP A O 1
ATOM 908 N N . THR A 1 107 ? 1.744 -3.423 7.681 1.00 80.62 107 THR A N 1
ATOM 909 C CA . THR A 1 107 ? 1.258 -3.561 9.046 1.00 80.62 107 THR A CA 1
ATOM 910 C C . THR A 1 107 ? 0.398 -4.804 9.187 1.00 80.62 107 THR A C 1
ATOM 912 O O . THR A 1 107 ? -0.358 -5.187 8.295 1.00 80.62 107 THR A O 1
ATOM 915 N N . GLU A 1 108 ? 0.494 -5.420 10.355 1.00 86.69 108 GLU A N 1
ATOM 916 C CA . GLU A 1 108 ? -0.450 -6.438 10.780 1.00 86.69 108 GLU A CA 1
ATOM 917 C C . GLU A 1 108 ? -1.635 -5.752 11.467 1.00 86.69 108 GLU A C 1
ATOM 919 O O . GLU A 1 108 ? -1.440 -4.987 12.416 1.00 86.69 108 GLU A O 1
ATOM 924 N N . ILE A 1 109 ? -2.856 -6.016 11.001 1.00 86.94 109 ILE A N 1
ATOM 925 C CA . ILE A 1 109 ? -4.104 -5.467 11.541 1.00 86.94 109 ILE A CA 1
ATOM 926 C C . ILE A 1 109 ? -4.996 -6.606 12.010 1.00 86.94 109 ILE A C 1
ATOM 928 O O . ILE A 1 109 ? -5.249 -7.559 11.279 1.00 86.94 109 ILE A O 1
ATOM 932 N N . GLN A 1 110 ? -5.530 -6.458 13.218 1.00 90.38 110 GLN A N 1
ATOM 933 C CA . GLN A 1 110 ? -6.618 -7.266 13.746 1.00 90.38 110 GLN A CA 1
ATOM 934 C C . GLN A 1 110 ? -7.888 -6.422 13.796 1.00 90.38 110 GLN A C 1
ATOM 936 O O . GLN A 1 110 ? -7.924 -5.394 14.482 1.00 90.38 110 GLN A O 1
ATOM 941 N N . TYR A 1 111 ? -8.922 -6.850 13.080 1.00 89.62 111 TYR A N 1
ATOM 942 C CA . TYR A 1 111 ? -10.186 -6.129 12.957 1.00 89.62 111 TYR A CA 1
ATOM 943 C C . TYR A 1 111 ? -11.391 -7.062 13.076 1.00 89.62 111 TYR A C 1
ATOM 945 O O . TYR A 1 111 ? -11.277 -8.273 12.884 1.00 89.62 111 TYR A O 1
ATOM 953 N N . LEU A 1 112 ? -12.538 -6.488 13.435 1.00 85.62 112 LEU A N 1
ATOM 954 C CA . LEU A 1 112 ? -13.816 -7.188 13.487 1.00 85.62 112 LEU A CA 1
ATOM 955 C C . LEU A 1 112 ? -14.626 -6.902 12.233 1.00 85.62 112 LEU A C 1
ATOM 957 O O . LEU A 1 112 ? -14.838 -5.742 11.868 1.00 85.62 112 LEU A O 1
ATOM 961 N N . ASP A 1 113 ? -15.128 -7.972 11.633 1.00 83.56 113 ASP A N 1
ATOM 962 C CA . ASP A 1 113 ? -16.161 -7.885 10.612 1.00 83.56 113 ASP A CA 1
ATOM 963 C C . ASP A 1 113 ? -17.502 -7.440 11.220 1.00 83.56 113 ASP A C 1
ATOM 965 O O . ASP A 1 113 ? -17.703 -7.568 12.432 1.00 83.56 113 ASP A O 1
ATOM 969 N N . PRO A 1 114 ? -18.454 -6.936 10.406 1.00 78.75 114 PRO A N 1
ATOM 970 C CA . PRO A 1 114 ? -19.787 -6.554 10.882 1.00 78.75 114 PRO A CA 1
ATOM 971 C C . PRO A 1 114 ? -20.524 -7.674 11.630 1.00 78.75 114 PRO A C 1
ATOM 973 O O . PRO A 1 114 ? -21.356 -7.395 12.490 1.00 78.75 114 PRO A O 1
ATOM 976 N N . ASP A 1 115 ? -20.188 -8.930 11.329 1.00 85.81 115 ASP A N 1
ATOM 977 C CA . ASP A 1 115 ? -20.732 -10.126 11.976 1.00 85.81 115 ASP A CA 1
ATOM 978 C C . ASP A 1 115 ? -20.014 -10.485 13.299 1.00 85.81 115 ASP A C 1
ATOM 980 O O . ASP A 1 115 ? -20.336 -11.487 13.934 1.00 85.81 115 ASP A O 1
ATOM 984 N N . GLY A 1 116 ? -19.032 -9.685 13.732 1.00 81.56 116 GLY A N 1
ATOM 985 C CA . GLY A 1 116 ? -18.275 -9.878 14.974 1.00 81.56 116 GLY A CA 1
ATOM 986 C C . GLY A 1 116 ? -17.165 -10.930 14.891 1.00 81.56 116 GLY A C 1
ATOM 987 O O . GLY A 1 116 ? -16.637 -11.349 15.922 1.00 81.56 116 GLY A O 1
ATOM 988 N N . VAL A 1 117 ? -16.804 -11.369 13.684 1.00 89.06 117 VAL A N 1
ATOM 989 C CA . VAL A 1 117 ? -15.708 -12.319 13.460 1.00 89.06 117 VAL A CA 1
ATOM 990 C C . VAL A 1 117 ? -14.373 -11.580 13.493 1.00 89.06 117 VAL A C 1
ATOM 992 O O . VAL A 1 117 ? -14.229 -10.518 12.892 1.00 89.06 117 VAL A O 1
ATOM 995 N N . LEU A 1 118 ? -13.396 -12.139 14.212 1.00 87.19 118 LEU A N 1
ATOM 996 C CA . LEU A 1 118 ? -12.045 -11.592 14.285 1.00 87.19 118 LEU A CA 1
ATOM 997 C C . LEU A 1 118 ? -11.228 -12.016 13.065 1.00 87.19 118 LEU A C 1
ATOM 999 O O . LEU A 1 118 ? -11.027 -13.208 12.828 1.00 87.19 118 LEU A O 1
ATOM 1003 N N . HIS A 1 119 ? -10.697 -11.028 12.356 1.00 86.06 119 HIS A N 1
ATOM 1004 C CA . HIS A 1 119 ? -9.792 -11.209 11.233 1.00 86.06 119 HIS A CA 1
ATOM 1005 C C . HIS A 1 119 ? -8.421 -10.626 11.555 1.00 86.06 119 HIS A C 1
ATOM 1007 O O . HIS A 1 119 ? -8.310 -9.581 12.195 1.00 86.06 119 HIS A O 1
ATOM 1013 N N . THR A 1 120 ? -7.381 -11.300 11.070 1.00 86.06 120 THR A N 1
ATOM 1014 C CA . THR A 1 120 ? -6.002 -10.811 11.089 1.00 86.06 120 THR A CA 1
ATOM 1015 C C . THR A 1 120 ? -5.505 -10.750 9.652 1.00 86.06 120 THR A C 1
ATOM 1017 O O . THR A 1 120 ? -5.504 -11.776 8.968 1.00 86.06 120 THR A O 1
ATOM 1020 N N . SER A 1 121 ? -5.080 -9.574 9.190 1.00 83.56 121 SER A N 1
ATOM 1021 C CA . SER A 1 121 ? -4.417 -9.402 7.894 1.00 83.56 121 SER A CA 1
ATOM 1022 C C . SER A 1 121 ? -3.043 -8.764 8.075 1.00 83.56 121 SER A C 1
ATOM 1024 O O . SER A 1 121 ? -2.845 -7.921 8.945 1.00 83.56 121 SER A O 1
ATOM 1026 N N . SER A 1 122 ? -2.079 -9.196 7.263 1.00 81.56 122 SER A N 1
ATOM 1027 C CA . SER A 1 122 ? -0.774 -8.548 7.138 1.00 81.56 122 SER A CA 1
ATOM 1028 C C . SER A 1 122 ? -0.647 -8.082 5.701 1.00 81.56 122 SER A C 1
ATOM 1030 O O . SER A 1 122 ? -0.487 -8.894 4.788 1.00 81.56 122 SER A O 1
ATOM 1032 N N . GLU A 1 123 ? -0.805 -6.784 5.503 1.00 78.25 123 GLU A N 1
ATOM 1033 C CA . GLU A 1 123 ? -0.820 -6.162 4.188 1.00 78.25 123 GLU A CA 1
ATOM 1034 C C . GLU A 1 123 ? -0.374 -4.705 4.293 1.00 78.25 123 GLU A C 1
ATOM 1036 O O . GLU A 1 123 ? -0.390 -4.093 5.365 1.00 78.25 123 GLU A O 1
ATOM 1041 N N . ALA A 1 124 ? 0.023 -4.130 3.162 1.00 78.00 124 ALA A N 1
ATOM 1042 C CA . ALA A 1 124 ? 0.367 -2.724 3.123 1.00 78.00 124 ALA A CA 1
ATOM 1043 C C . ALA A 1 124 ? -0.909 -1.866 3.197 1.00 78.00 124 ALA A C 1
ATOM 1045 O O . ALA A 1 124 ? -1.863 -2.058 2.448 1.00 78.00 124 ALA A O 1
ATOM 1046 N N . VAL A 1 125 ? -0.947 -0.909 4.117 1.00 82.31 125 VAL A N 1
ATOM 1047 C CA . VAL A 1 125 ? -2.112 -0.047 4.338 1.00 82.31 125 VAL A CA 1
ATOM 1048 C C . VAL A 1 125 ? -1.728 1.420 4.359 1.00 82.31 125 VAL A C 1
ATOM 1050 O O . VAL A 1 125 ? -0.655 1.801 4.833 1.00 82.31 125 VAL A O 1
ATOM 1053 N N . PHE A 1 126 ? -2.629 2.269 3.877 1.00 84.25 126 PHE A N 1
ATOM 1054 C CA . PHE A 1 126 ? -2.476 3.709 4.024 1.00 84.25 126 PHE A CA 1
ATOM 1055 C C . PHE A 1 126 ? -2.850 4.122 5.441 1.00 84.25 126 PHE A C 1
ATOM 1057 O O . PHE A 1 126 ? -3.971 3.886 5.878 1.00 84.25 126 PHE A O 1
ATOM 1064 N N . VAL A 1 127 ? -1.946 4.778 6.156 1.00 86.00 127 VAL A N 1
ATOM 1065 C CA . VAL A 1 127 ? -2.214 5.283 7.503 1.00 86.00 127 VAL A CA 1
ATOM 1066 C C . VAL A 1 127 ? -2.618 6.749 7.433 1.00 86.00 127 VAL A C 1
ATOM 1068 O O . VAL A 1 127 ? -1.907 7.586 6.875 1.00 86.00 127 VAL A O 1
ATOM 1071 N N . LYS A 1 128 ? -3.768 7.078 8.023 1.00 87.38 128 LYS A N 1
ATOM 1072 C CA . LYS A 1 128 ? -4.250 8.454 8.171 1.00 87.38 128 LYS A CA 1
ATOM 1073 C C . LYS A 1 128 ? -4.546 8.741 9.634 1.00 87.38 128 LYS A C 1
ATOM 1075 O O . LYS A 1 128 ? -5.226 7.967 10.295 1.00 87.38 128 LYS A O 1
ATOM 1080 N N . TYR A 1 129 ? -4.072 9.880 10.124 1.00 86.06 129 TYR A N 1
ATOM 1081 C CA . TYR A 1 129 ? -4.409 10.355 11.462 1.00 86.06 129 TYR A CA 1
ATOM 1082 C C . TYR A 1 129 ? -5.605 11.302 11.370 1.00 86.06 129 TYR A C 1
ATOM 1084 O O . TYR A 1 129 ? -5.532 12.308 10.662 1.00 86.06 129 TYR A O 1
ATOM 1092 N N . ASP A 1 130 ? -6.691 10.986 12.069 1.00 86.12 130 ASP A N 1
ATOM 1093 C CA . ASP A 1 130 ? -7.936 11.760 12.056 1.00 86.12 130 ASP A CA 1
ATOM 1094 C C . ASP A 1 130 ? -8.351 12.111 13.492 1.00 86.12 130 ASP A C 1
ATOM 1096 O O . ASP A 1 130 ? -8.393 11.250 14.366 1.00 86.12 130 ASP A O 1
ATOM 1100 N N . GLY A 1 131 ? -8.620 13.392 13.750 1.00 86.56 131 GLY A N 1
ATOM 1101 C CA . GLY A 1 131 ? -9.054 13.880 15.065 1.00 86.56 131 GLY A CA 1
ATOM 1102 C C . GLY A 1 131 ? -10.552 13.703 15.327 1.00 86.56 131 GLY A C 1
ATOM 1103 O O . GLY A 1 131 ? -11.001 13.911 16.448 1.00 86.56 131 GLY A O 1
ATOM 1104 N N . ASN A 1 132 ? -11.334 13.327 14.311 1.00 87.25 132 ASN A N 1
ATOM 1105 C CA . ASN A 1 132 ? -12.785 13.159 14.428 1.00 87.25 132 ASN A CA 1
ATOM 1106 C C . ASN A 1 132 ? -13.205 11.735 14.818 1.00 87.25 132 ASN A C 1
ATOM 1108 O O . ASN A 1 132 ? -14.396 11.471 14.986 1.00 87.25 132 ASN A O 1
ATOM 1112 N N . ILE A 1 133 ? -12.253 10.807 14.940 1.00 86.12 133 ILE A N 1
ATOM 1113 C CA . ILE A 1 133 ? -12.519 9.417 15.314 1.00 86.12 133 ILE A CA 1
ATOM 1114 C C . ILE A 1 133 ? -12.016 9.135 16.727 1.00 86.12 133 ILE A C 1
ATOM 1116 O O . ILE A 1 133 ? -10.937 9.565 17.121 1.00 86.12 133 ILE A O 1
ATOM 1120 N N . SER A 1 134 ? -12.802 8.383 17.493 1.00 86.31 134 SER A N 1
ATOM 1121 C CA . SER A 1 134 ? -12.468 7.993 18.868 1.00 86.31 134 SER A CA 1
ATOM 1122 C C . SER A 1 134 ? -11.740 6.652 18.954 1.00 86.31 134 SER A C 1
ATOM 1124 O O . SER A 1 134 ? -11.059 6.379 19.941 1.00 86.31 134 SER A O 1
ATOM 1126 N N . LYS A 1 135 ? -11.878 5.810 17.925 1.00 88.06 135 LYS A N 1
ATOM 1127 C CA . LYS A 1 135 ? -11.269 4.482 17.837 1.00 88.06 135 LYS A CA 1
ATOM 1128 C C . LYS A 1 135 ? -10.628 4.268 16.464 1.00 88.06 135 LYS A C 1
ATOM 1130 O O . LYS A 1 135 ? -11.134 4.821 15.485 1.00 88.06 135 LYS A O 1
ATOM 1135 N N . PRO A 1 136 ? -9.554 3.464 16.375 1.00 90.06 136 PRO A N 1
ATOM 1136 C CA . PRO A 1 136 ? -8.972 3.085 15.098 1.00 90.06 136 PRO A CA 1
ATOM 1137 C C . PRO A 1 136 ? -9.972 2.318 14.228 1.00 90.06 136 PRO A C 1
ATOM 1139 O O . PRO A 1 136 ? -10.725 1.476 14.723 1.00 90.06 136 PRO A O 1
ATOM 1142 N N . LYS A 1 137 ? -9.965 2.596 12.925 1.00 91.06 137 LYS A N 1
ATOM 1143 C CA . LYS A 1 137 ? -10.833 1.915 11.958 1.00 91.06 137 LYS A CA 1
ATOM 1144 C C . LYS A 1 137 ? -10.093 1.588 10.672 1.00 91.06 137 LYS A C 1
ATOM 1146 O O . LYS A 1 137 ? -9.249 2.364 10.226 1.00 91.06 137 LYS A O 1
ATOM 1151 N N . LEU A 1 138 ? -10.431 0.456 10.071 1.00 88.69 138 LEU A N 1
ATOM 1152 C CA . LEU A 1 138 ? -9.902 0.026 8.784 1.00 88.69 138 LEU A CA 1
ATOM 1153 C C . LEU A 1 138 ? -10.978 0.246 7.726 1.00 88.69 138 LEU A C 1
ATOM 1155 O O . LEU A 1 138 ? -12.092 -0.252 7.850 1.00 88.69 138 LEU A O 1
ATOM 1159 N N . VAL A 1 139 ? -10.649 1.009 6.690 1.00 87.12 139 VAL A N 1
ATOM 1160 C CA . VAL A 1 139 ? -11.542 1.270 5.563 1.00 87.12 139 VAL A CA 1
ATOM 1161 C C . VAL A 1 139 ? -11.010 0.541 4.343 1.00 87.12 139 VAL A C 1
ATOM 1163 O O . VAL A 1 139 ? -9.906 0.813 3.880 1.00 87.12 139 VAL A O 1
ATOM 1166 N N . ILE A 1 140 ? -11.808 -0.379 3.818 1.00 82.06 140 ILE A N 1
ATOM 1167 C CA . ILE A 1 140 ? -11.483 -1.207 2.657 1.00 82.06 140 ILE A CA 1
ATOM 1168 C C . ILE A 1 140 ? -12.387 -0.762 1.514 1.00 82.06 140 ILE A C 1
ATOM 1170 O O . ILE A 1 140 ? -13.612 -0.869 1.597 1.00 82.06 140 ILE A O 1
ATOM 1174 N N . THR A 1 141 ? -11.783 -0.255 0.443 1.00 75.25 141 THR A N 1
ATOM 1175 C CA . THR A 1 141 ? -12.515 0.125 -0.773 1.00 75.25 141 THR A CA 1
ATOM 1176 C C . THR A 1 141 ? -12.636 -1.094 -1.681 1.00 75.25 141 THR A C 1
ATOM 1178 O O . THR A 1 141 ? -11.619 -1.666 -2.068 1.00 75.25 141 THR A O 1
ATOM 1181 N N . ILE A 1 142 ? -13.865 -1.505 -2.004 1.00 67.56 142 ILE A N 1
ATOM 1182 C CA . ILE A 1 142 ? -14.138 -2.670 -2.853 1.00 67.56 142 ILE A CA 1
ATOM 1183 C C . ILE A 1 142 ? -14.313 -2.206 -4.298 1.00 67.56 142 ILE A C 1
A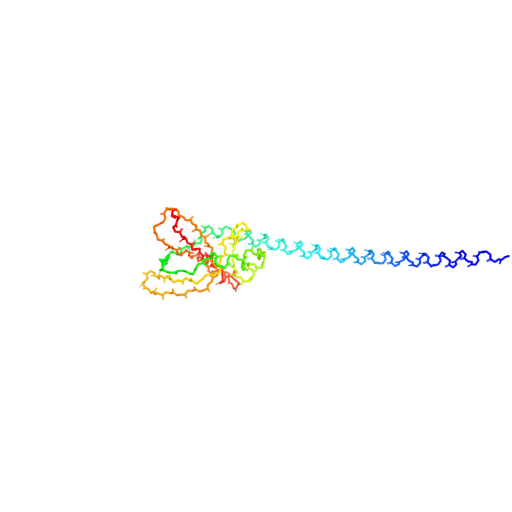TOM 1185 O O . ILE A 1 142 ? -15.253 -1.472 -4.615 1.00 67.56 142 ILE A O 1
ATOM 1189 N N . VAL A 1 143 ? -13.440 -2.685 -5.181 1.00 61.22 143 VAL A N 1
ATOM 1190 C CA . VAL A 1 143 ? -13.561 -2.484 -6.627 1.00 61.22 143 VAL A CA 1
ATOM 1191 C C . VAL A 1 143 ? -14.512 -3.550 -7.194 1.00 61.22 143 VAL A C 1
ATOM 1193 O O . VAL A 1 143 ? -14.243 -4.739 -7.028 1.00 61.22 143 VAL A O 1
ATOM 1196 N N . PRO A 1 144 ? -15.637 -3.174 -7.831 1.00 53.00 144 PRO A N 1
ATOM 1197 C CA . PRO A 1 144 ? -16.542 -4.124 -8.463 1.00 53.00 144 PRO A CA 1
ATOM 1198 C C . PRO A 1 144 ? -15.862 -4.825 -9.648 1.00 53.00 144 PRO A C 1
ATOM 1200 O O . PRO A 1 144 ? -15.161 -4.193 -10.441 1.00 53.00 144 PRO A O 1
ATOM 1203 N N . GLU A 1 145 ? -16.099 -6.132 -9.777 1.00 52.41 145 GLU A N 1
ATOM 1204 C CA . GLU A 1 145 ? -15.622 -6.947 -10.896 1.00 52.41 145 GLU A CA 1
ATOM 1205 C C . GLU A 1 145 ? -16.137 -6.391 -12.235 1.00 52.41 145 GLU A C 1
ATOM 1207 O O . GLU A 1 145 ? -17.333 -6.395 -12.516 1.00 52.41 145 GLU A O 1
ATOM 1212 N N . SER A 1 146 ? -15.227 -5.906 -13.078 1.00 49.94 146 SER A N 1
ATOM 1213 C CA . SER A 1 146 ? -15.482 -5.568 -14.483 1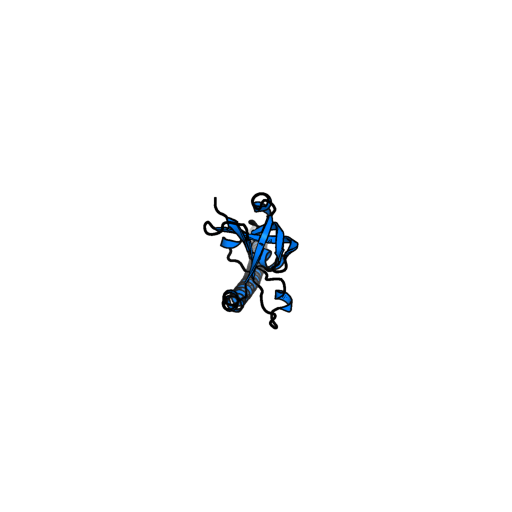.00 49.94 146 SER A CA 1
ATOM 1214 C C . SER A 1 146 ? -14.486 -6.335 -15.349 1.00 49.94 146 SER A C 1
ATOM 1216 O O . SER A 1 146 ? -13.520 -6.877 -14.839 1.00 49.94 146 SER A O 1
ATOM 1218 N N . HIS A 1 147 ? -14.642 -6.403 -16.668 1.00 44.72 147 HIS A N 1
ATOM 1219 C CA . HIS A 1 147 ? -13.711 -7.157 -17.529 1.00 44.72 147 HIS A CA 1
ATOM 1220 C C . HIS A 1 147 ? -12.223 -6.720 -17.428 1.00 44.72 147 HIS A C 1
ATOM 1222 O O . HIS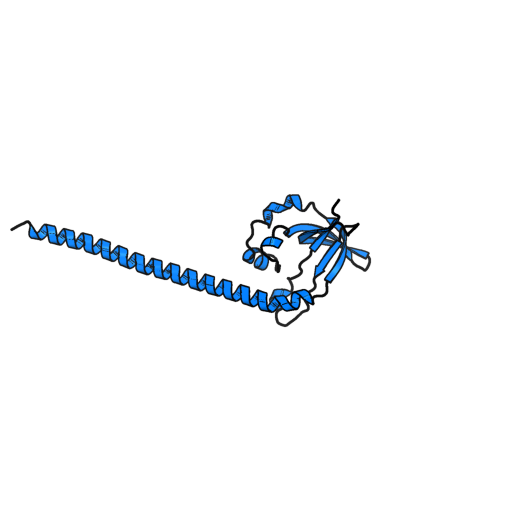 A 1 147 ? -11.345 -7.444 -17.897 1.00 44.72 147 HIS A O 1
ATOM 1228 N N . LEU A 1 148 ? -11.937 -5.594 -16.757 1.00 47.66 148 LEU A N 1
ATOM 1229 C CA . LEU A 1 148 ? -10.610 -5.099 -16.369 1.00 47.66 148 LEU A CA 1
ATOM 1230 C C . LEU A 1 148 ? -10.031 -5.779 -15.098 1.00 47.66 148 LEU A C 1
ATOM 1232 O O . LEU A 1 148 ? -8.843 -5.644 -14.811 1.00 47.66 148 LEU A O 1
ATOM 1236 N N . THR A 1 149 ? -10.820 -6.548 -14.332 1.00 46.22 149 THR A N 1
ATOM 1237 C CA . THR A 1 149 ? -10.461 -7.054 -12.990 1.00 46.22 149 THR A CA 1
ATOM 1238 C C . THR A 1 149 ? -9.676 -8.356 -12.923 1.00 46.22 149 THR A C 1
ATOM 1240 O O . THR A 1 149 ? -9.215 -8.710 -11.840 1.00 46.22 149 THR A O 1
ATOM 1243 N N . LYS A 1 150 ? -9.381 -9.030 -14.043 1.00 45.25 150 LYS A N 1
ATOM 1244 C CA . LYS A 1 150 ? -8.449 -10.177 -13.996 1.00 45.25 150 LYS A CA 1
ATOM 1245 C C . LYS A 1 150 ? -7.068 -9.794 -13.447 1.00 45.25 150 LYS A C 1
ATOM 1247 O O . LYS A 1 150 ? -6.441 -10.619 -12.791 1.00 45.25 150 LYS A O 1
ATOM 1252 N N . GLU A 1 151 ? -6.630 -8.552 -13.659 1.00 43.91 151 GLU A N 1
ATOM 1253 C CA . GLU A 1 151 ? -5.461 -7.981 -12.974 1.00 43.91 151 GLU A CA 1
ATOM 1254 C C . GLU A 1 151 ? -5.860 -7.161 -11.737 1.00 43.91 151 GLU A C 1
ATOM 1256 O O . GLU A 1 151 ? -5.058 -7.043 -10.809 1.00 43.91 151 GLU A O 1
ATOM 1261 N N . MET A 1 152 ? -7.101 -6.643 -11.685 1.00 41.47 152 MET A N 1
ATOM 1262 C CA . MET A 1 152 ? -7.561 -5.757 -10.610 1.00 41.47 152 MET A CA 1
ATOM 1263 C C . MET A 1 152 ? -8.205 -6.378 -9.363 1.00 41.47 152 MET A C 1
ATOM 1265 O O . MET A 1 152 ? -8.532 -5.643 -8.432 1.00 41.47 152 MET A O 1
ATOM 1269 N N . ASN A 1 153 ? -8.280 -7.703 -9.248 1.00 42.09 153 ASN A N 1
ATOM 1270 C CA . ASN A 1 153 ? -8.716 -8.377 -8.012 1.00 42.09 153 ASN A CA 1
ATOM 1271 C C . ASN A 1 153 ? -7.850 -8.059 -6.765 1.00 42.09 153 ASN A C 1
ATOM 1273 O O . ASN A 1 153 ? -8.142 -8.543 -5.676 1.00 42.09 153 ASN A O 1
ATOM 1277 N N . LYS A 1 154 ? -6.792 -7.249 -6.910 1.00 46.97 154 LYS A N 1
ATOM 1278 C CA . LYS A 1 154 ? -5.870 -6.812 -5.853 1.00 46.97 154 LYS A CA 1
ATOM 1279 C C . LYS A 1 154 ? -5.968 -5.332 -5.463 1.00 46.97 154 LYS A C 1
ATOM 1281 O O . LYS A 1 154 ? -5.279 -4.938 -4.532 1.00 46.97 154 LYS A O 1
ATOM 1286 N N . TYR A 1 155 ? -6.795 -4.515 -6.123 1.00 49.19 155 TYR A N 1
ATOM 1287 C CA . TYR A 1 155 ? -6.869 -3.071 -5.837 1.00 49.19 155 TYR A CA 1
ATOM 1288 C C . TYR A 1 155 ? -7.844 -2.787 -4.702 1.00 49.19 155 TYR A C 1
ATOM 1290 O O . TYR A 1 155 ? -8.864 -2.127 -4.861 1.00 49.19 155 TYR A O 1
ATOM 1298 N N . VAL A 1 156 ? -7.518 -3.314 -3.533 1.00 59.44 156 VAL A N 1
ATOM 1299 C CA . VAL A 1 156 ? -8.067 -2.830 -2.278 1.00 59.44 156 VAL A CA 1
ATOM 1300 C C . VAL A 1 156 ? -7.085 -1.769 -1.810 1.00 59.44 156 VAL A C 1
ATOM 1302 O O . VAL A 1 156 ? -5.904 -2.059 -1.702 1.00 59.44 156 VAL A O 1
ATOM 1305 N N . ASN A 1 157 ? -7.528 -0.540 -1.553 1.00 69.94 157 ASN A N 1
ATOM 1306 C CA . ASN A 1 157 ? -6.714 0.439 -0.826 1.00 69.94 157 ASN A CA 1
ATOM 1307 C C . ASN A 1 157 ? -7.132 0.386 0.656 1.00 69.94 157 ASN A C 1
ATOM 1309 O O . ASN A 1 157 ? -7.944 1.222 1.073 1.00 69.94 157 ASN A O 1
ATOM 1313 N N . PRO A 1 158 ? -6.668 -0.600 1.451 1.00 80.69 158 PRO A N 1
ATOM 1314 C CA . PRO A 1 158 ? -6.951 -0.627 2.873 1.00 80.69 158 PRO A CA 1
ATOM 1315 C C . PRO A 1 158 ? -6.329 0.621 3.499 1.00 80.69 158 PRO A C 1
ATOM 1317 O O . PRO A 1 158 ? -5.149 0.927 3.319 1.00 80.69 158 PRO A O 1
ATOM 1320 N N . THR A 1 159 ? -7.159 1.394 4.187 1.00 86.88 159 THR A N 1
ATOM 1321 C CA . THR A 1 159 ? -6.746 2.622 4.858 1.00 86.88 159 THR A CA 1
ATOM 1322 C C . THR A 1 159 ? -7.025 2.480 6.343 1.00 86.88 159 THR A C 1
ATOM 1324 O O . THR A 1 159 ? -8.179 2.377 6.756 1.00 86.88 159 THR A O 1
ATOM 1327 N N . LEU A 1 160 ? -5.967 2.480 7.144 1.00 88.69 160 LEU A N 1
ATOM 1328 C CA . LEU A 1 160 ? -6.036 2.492 8.593 1.00 88.69 160 LEU A CA 1
ATOM 1329 C C . LEU A 1 160 ? -6.134 3.940 9.078 1.00 88.69 160 LEU A C 1
ATOM 1331 O O . LEU A 1 160 ? -5.206 4.734 8.923 1.00 88.69 160 LEU A O 1
ATOM 1335 N N . TYR A 1 161 ? -7.259 4.278 9.694 1.00 89.44 161 TYR A N 1
ATOM 1336 C CA . TYR A 1 161 ? -7.441 5.553 10.366 1.00 89.44 161 TYR A CA 1
ATOM 1337 C C . TYR A 1 161 ? -7.113 5.408 11.849 1.00 89.44 161 TYR A C 1
ATOM 1339 O O . TYR A 1 161 ? -7.669 4.546 12.530 1.00 89.44 161 TYR A O 1
ATOM 1347 N N . ILE A 1 162 ? -6.228 6.267 12.345 1.00 89.12 162 ILE A N 1
ATOM 1348 C CA . ILE A 1 162 ? -5.774 6.296 13.736 1.00 89.12 162 ILE A CA 1
ATOM 1349 C C . ILE A 1 162 ? -6.249 7.610 14.378 1.00 89.12 162 ILE A C 1
ATOM 1351 O O . ILE A 1 162 ? -6.057 8.670 13.774 1.00 89.12 162 ILE A O 1
ATOM 1355 N N . PRO A 1 163 ? -6.846 7.580 15.585 1.00 87.75 163 PRO A N 1
ATOM 1356 C CA . PRO A 1 163 ? -7.205 8.789 16.316 1.00 87.75 163 PRO A CA 1
ATOM 1357 C C . PRO A 1 163 ? -5.989 9.688 16.528 1.00 87.75 163 PRO A C 1
ATOM 1359 O O . PRO A 1 163 ? -4.948 9.237 17.014 1.00 87.75 163 PRO A O 1
ATOM 1362 N N . LYS A 1 164 ? -6.115 10.966 16.174 1.00 83.12 164 LYS A N 1
ATOM 1363 C CA . LYS A 1 164 ? -5.112 11.969 16.529 1.00 83.12 164 LYS A CA 1
ATOM 1364 C C . LYS A 1 164 ? -5.324 12.361 17.995 1.00 83.12 164 LYS A C 1
ATOM 1366 O O . LYS A 1 164 ? -6.395 12.864 18.325 1.00 83.12 164 LYS A O 1
ATOM 1371 N N . GLN A 1 165 ? -4.335 12.074 18.846 1.00 63.84 165 GLN A N 1
ATOM 1372 C CA . GLN A 1 165 ? -4.311 12.518 20.247 1.00 63.84 165 GLN A CA 1
ATOM 1373 C C . GLN A 1 165 ? -4.214 14.041 20.352 1.00 63.84 165 GLN A C 1
ATOM 1375 O O . GLN A 1 165 ? -3.553 14.652 19.475 1.00 63.84 165 GLN A O 1
#

Secondary structure (DSSP, 8-state):
--SHHHHHHHHHHHHHHHHHHHHHHHHHHHHHHHHHHHHHHHHHHHHHHHHHHHHHHTTPEEEEEEEEEE--GGGGHHHHTTS-HHHHHHHH-----TTTGGGEEEEEEEEE-TT--EEEEEEEEEEEEETT-SS-EEEEEEPP--TTHHHHTT----EEEEE--

Sequence (165 aa):
MK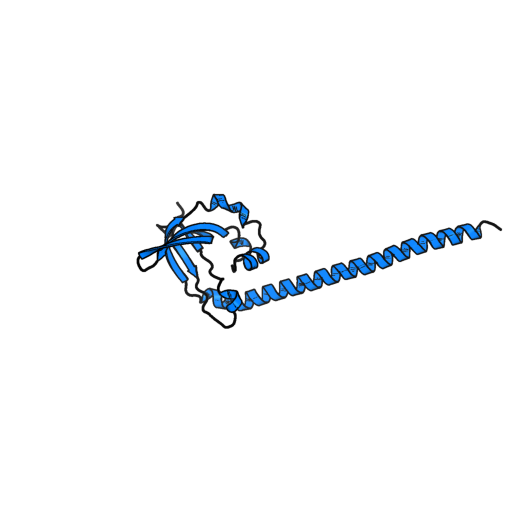RNVRFFKFLKKEGFWLSVIIIFGVVMIGLVGCWFIENYKRNELTEKRKEEIQPYLNNFKSKEYEVIKFSNPELYKGYISDLSFEETSKKFGYIAKDNELKNLYDTEIQYLDPDGVLHTSSEAVFVKYDGNISKPKLVITIVPESHLTKEMNKYVNPTLYIPKQ

Foldseek 3Di:
DPPVVVVVVVVVVVVVVVVVVVVVVVVVVVVVVVVVVVVVVVVVVVVVVCVVCVVQQVVFDKDKWFWPDKDDQVVFQPPFLPDDPVRCCVVQVEDDDNVQSSQWGFMWTWTADPVRDIDIDGGIAGEDEDQVDPGKMWMWTDDDDDPVCVVVVRHTRIYIYDYDD